Protein AF-A0A7Z9XZJ4-F1 (afdb_monomer)

Mean predicted aligned error: 18.7 Å

Secondary structure (DSSP, 8-state):
---HHHHHHHHHHHHHHHHHHHHHHHHHHHHHHHHHHHHHHHHHHHHHHHHHHHS-----PPP--TT---PPPPP-SPTTPPP--PPPPS--S--------SB-TTT-PBPPS---------------PPP--PPP------

Foldseek 3Di:
DDDPVRVVVVVVVVVVVVVVVVVVVVVVVVVVVVVVVVVVVVVVVVVVVVVVVPPPPPPPPPPCPDCPPPPPDPDDDDPPDDDDDDDDDPDDPDDDDDDCPQAHPPPRHGDDPPPDDDDDDDDDDDDDDDDDDDDDDDDDDD

Solvent-accessible surface area (backbone atoms only — not comparable to full-atom values): 9890 Å² total; per-residue (Å²): 130,81,51,73,66,58,52,55,50,52,51,50,52,53,50,52,52,51,52,50,51,56,50,50,52,52,51,50,53,54,49,51,53,52,48,54,52,51,51,54,50,48,53,52,50,52,50,52,52,50,53,59,68,67,46,70,84,71,68,81,72,76,75,88,60,79,83,61,76,82,72,73,74,80,78,66,84,59,93,88,63,80,86,87,71,87,76,78,77,96,70,80,95,79,86,84,90,81,80,80,72,67,40,42,93,87,80,61,51,68,65,72,92,72,89,75,89,78,90,81,93,83,85,86,78,82,79,88,74,81,91,80,87,83,84,86,86,80,87,78,85,132

Radius of gyration: 37.84 Å; Cα contacts (8 Å, |Δi|>4): 13; chains: 1; bounding box: 66×85×103 Å

Sequence (142 aa):
MLSRKEYESLLKELETLKQELALLQKQLLTKEEEQAHLEAANARLQYQLNELKQKPFKPSKPKDKGSKPHKPKPKGRRKGHKGSGRKKPTRIDKTVRIEAGSHCPECGETFSSTEVERTRDVVDIEPIRPTVNTRYIIERGI

pLDDT: mean 86.83, std 12.31, range [52.69, 98.25]

Structure (mmCIF, N/CA/C/O backbone):
data_AF-A0A7Z9XZJ4-F1
#
_entry.id   AF-A0A7Z9XZJ4-F1
#
loop_
_atom_site.group_PDB
_atom_site.id
_atom_site.type_symbol
_atom_site.label_atom_id
_atom_site.label_alt_id
_atom_site.label_comp_id
_atom_site.label_asym_id
_atom_site.label_entity_id
_atom_site.label_seq_id
_atom_site.pdbx_PDB_ins_code
_atom_site.Cartn_x
_atom_site.Cartn_y
_atom_site.Cartn_z
_atom_site.occupancy
_atom_site.B_iso_or_equiv
_atom_site.auth_seq_id
_atom_site.auth_comp_id
_atom_site.auth_asym_id
_atom_site.auth_atom_id
_atom_site.pdbx_PDB_model_num
ATOM 1 N N . MET A 1 1 ? -17.021 21.609 61.482 1.00 69.56 1 MET A N 1
ATOM 2 C CA . MET A 1 1 ? -17.977 20.542 61.119 1.00 69.56 1 MET A CA 1
ATOM 3 C C . MET A 1 1 ? -18.526 20.894 59.753 1.00 69.56 1 MET A C 1
ATOM 5 O O . MET A 1 1 ? -18.946 22.032 59.596 1.00 69.56 1 MET A O 1
ATOM 9 N N . LEU A 1 2 ? -18.448 19.983 58.781 1.00 72.44 2 LEU A N 1
ATOM 10 C CA . LEU A 1 2 ? -19.079 20.182 57.471 1.00 72.44 2 LEU A CA 1
ATOM 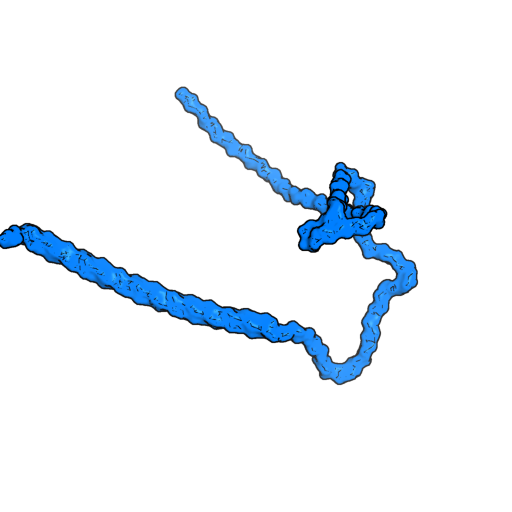11 C C . LEU A 1 2 ? -20.573 20.445 57.674 1.00 72.44 2 LEU A C 1
ATOM 13 O O . LEU A 1 2 ? -21.206 19.793 58.511 1.00 72.44 2 LEU A O 1
ATOM 17 N N . SER A 1 3 ? -21.133 21.405 56.944 1.00 90.19 3 SER A N 1
ATOM 18 C CA . SER A 1 3 ? -22.574 21.616 56.963 1.00 90.19 3 SER A CA 1
ATOM 19 C C . SER A 1 3 ? -23.270 20.385 56.378 1.00 90.19 3 SER A C 1
ATOM 21 O O . SER A 1 3 ? -22.745 19.701 55.498 1.00 90.19 3 SER A O 1
ATOM 23 N N . ARG A 1 4 ? -24.485 20.091 56.847 1.00 92.12 4 ARG A N 1
ATOM 24 C CA . ARG A 1 4 ? -25.263 18.941 56.360 1.00 92.12 4 ARG A CA 1
ATOM 25 C C . ARG A 1 4 ? -25.408 18.934 54.830 1.00 92.12 4 ARG A C 1
ATOM 27 O O . ARG A 1 4 ? -25.334 17.875 54.220 1.00 92.12 4 ARG A O 1
ATOM 34 N N . LYS A 1 5 ? -25.547 20.115 54.218 1.00 91.50 5 LYS A N 1
ATOM 35 C CA . LYS A 1 5 ? -25.642 20.278 52.759 1.00 91.50 5 LYS A CA 1
ATOM 36 C C . LYS A 1 5 ? -24.334 19.939 52.040 1.00 91.50 5 LYS A C 1
ATOM 38 O O . LYS A 1 5 ? -24.374 19.311 50.990 1.00 91.50 5 LYS A O 1
ATOM 43 N N . GLU A 1 6 ? -23.190 20.324 52.604 1.00 93.19 6 GLU A N 1
ATOM 44 C CA . GLU A 1 6 ? -21.869 19.990 52.049 1.00 93.19 6 GLU A CA 1
ATOM 45 C C . GLU A 1 6 ? -21.609 18.483 52.117 1.00 93.19 6 GLU A C 1
ATOM 47 O O . GLU A 1 6 ? -21.128 17.900 51.152 1.00 93.19 6 GLU A O 1
ATOM 52 N N . TYR A 1 7 ? -21.996 17.832 53.219 1.00 94.25 7 TYR A N 1
ATOM 53 C CA . TYR A 1 7 ? -21.883 16.379 53.355 1.00 94.25 7 TYR A CA 1
ATOM 54 C C . TYR A 1 7 ? -22.776 15.628 52.353 1.00 94.25 7 TYR A C 1
ATOM 56 O O . TYR A 1 7 ? -22.326 14.682 51.711 1.00 94.25 7 TYR A O 1
ATOM 64 N N . GLU A 1 8 ? -24.021 16.077 52.162 1.00 95.00 8 GLU A N 1
ATOM 65 C CA . GLU A 1 8 ? -24.939 15.514 51.161 1.00 95.00 8 GLU A CA 1
ATOM 66 C C . GLU A 1 8 ? -24.442 15.732 49.717 1.00 95.00 8 GLU A C 1
ATOM 68 O O . GLU A 1 8 ? -24.608 14.846 48.879 1.00 95.00 8 GLU A O 1
ATOM 73 N N . SER A 1 9 ? -23.804 16.873 49.421 1.00 95.56 9 SER A N 1
ATOM 74 C CA . SER A 1 9 ? -23.163 17.125 48.118 1.00 95.56 9 SER A CA 1
ATOM 75 C C . SER A 1 9 ? -21.998 16.170 47.875 1.00 95.56 9 SER A C 1
ATOM 77 O O . SER A 1 9 ? -21.939 15.514 46.838 1.00 95.56 9 SER A O 1
ATOM 79 N N . LEU A 1 10 ? -21.118 16.025 48.869 1.00 95.06 10 LEU A N 1
ATOM 80 C CA . LEU A 1 10 ? -19.942 15.163 48.780 1.00 95.06 10 LEU A CA 1
ATOM 81 C C . LEU A 1 10 ? -20.328 13.686 48.599 1.00 95.06 10 LEU A C 1
ATOM 83 O O . LEU A 1 10 ? -19.681 12.958 47.852 1.00 95.06 10 LEU A O 1
ATOM 87 N N . LEU A 1 11 ? -21.409 13.236 49.247 1.00 96.12 11 LEU A N 1
ATOM 88 C CA . LEU A 1 11 ? -21.939 11.884 49.052 1.00 96.12 11 LEU A CA 1
ATOM 89 C C . LEU A 1 11 ? -22.414 11.648 47.614 1.00 96.12 11 LEU A C 1
ATOM 91 O O . LEU A 1 11 ? -22.130 10.589 47.057 1.00 96.12 11 LEU A O 1
ATOM 95 N N . LYS A 1 12 ? -23.085 12.631 46.997 1.00 96.19 12 LYS A N 1
ATOM 96 C CA . LYS A 1 12 ? -23.501 12.538 45.590 1.00 96.19 12 LYS A CA 1
ATOM 97 C C . LYS A 1 12 ? -22.301 12.472 44.653 1.00 96.19 12 LYS A C 1
ATOM 99 O O . LYS A 1 12 ? -22.290 11.630 43.765 1.00 96.19 12 LYS A O 1
ATOM 104 N N . GLU A 1 13 ? -21.289 13.305 44.880 1.00 96.50 13 GLU A N 1
ATOM 105 C CA . GLU A 1 13 ? -20.049 13.295 44.092 1.00 96.50 13 GLU A CA 1
ATOM 106 C C . GLU A 1 13 ? -19.292 11.965 44.220 1.00 96.50 13 GLU A C 1
ATOM 108 O O . GLU A 1 13 ? -18.796 11.420 43.234 1.00 96.50 13 GLU A O 1
ATOM 113 N N . LEU A 1 14 ? -19.239 11.384 45.421 1.00 97.38 14 LEU A N 1
ATOM 114 C CA . LEU A 1 14 ? -18.657 10.054 45.615 1.00 97.38 14 LEU A CA 1
ATOM 115 C C . LEU A 1 14 ? -19.432 8.970 44.866 1.00 97.38 14 LEU A C 1
ATOM 117 O O . LEU A 1 14 ? -18.835 8.009 44.379 1.00 97.38 14 LEU A O 1
ATOM 121 N N . GLU A 1 15 ? -20.752 9.094 44.788 1.00 97.50 15 GLU A N 1
ATOM 122 C CA . GLU A 1 15 ? -21.591 8.142 44.074 1.00 97.50 15 GLU A CA 1
ATOM 123 C C . GLU A 1 15 ? -21.432 8.268 42.555 1.00 97.50 15 GLU A C 1
ATOM 125 O O . GLU A 1 15 ? -21.254 7.249 41.885 1.00 97.50 15 GLU A O 1
ATOM 130 N N . THR A 1 16 ? -21.374 9.489 42.016 1.00 97.50 16 THR A N 1
ATOM 131 C CA . THR A 1 16 ? -21.097 9.713 40.588 1.00 97.50 16 THR A CA 1
ATOM 132 C C . THR A 1 16 ? -19.714 9.199 40.203 1.00 97.50 16 THR A C 1
ATOM 134 O O . THR A 1 16 ? -19.593 8.443 39.243 1.00 97.50 16 THR A O 1
ATOM 137 N N . LEU A 1 17 ? -18.681 9.494 41.001 1.00 97.12 17 LEU A N 1
ATOM 138 C CA . LEU A 1 17 ? -17.321 9.006 40.748 1.00 97.12 17 LEU A CA 1
ATOM 139 C C . LEU A 1 17 ? -17.241 7.473 40.783 1.00 97.12 17 LEU A C 1
ATOM 141 O O . LEU A 1 17 ? -16.555 6.865 39.963 1.00 97.12 17 LEU A O 1
ATOM 145 N N . LYS A 1 18 ? -17.966 6.816 41.696 1.00 97.62 18 LYS A N 1
ATOM 146 C CA . LYS A 1 18 ? -18.047 5.346 41.735 1.00 97.62 18 LYS A CA 1
ATOM 147 C C . LYS A 1 18 ? -18.717 4.770 40.488 1.00 97.62 18 LYS A C 1
ATOM 149 O O . LYS A 1 18 ? -18.263 3.745 39.980 1.00 97.62 18 LYS A O 1
ATOM 154 N N . GLN A 1 19 ? -19.778 5.409 39.998 1.00 97.62 19 GLN A N 1
ATOM 155 C CA . GLN A 1 19 ? -20.462 4.991 38.773 1.00 97.62 19 GLN A CA 1
ATOM 156 C C . GLN A 1 19 ? -19.563 5.158 37.543 1.00 97.62 19 GLN A C 1
ATOM 158 O O . GLN A 1 19 ? -19.478 4.245 36.719 1.00 97.62 19 GLN A O 1
ATOM 163 N N . GLU A 1 20 ? -18.845 6.277 37.448 1.00 97.44 20 GLU A N 1
ATOM 164 C CA . GLU A 1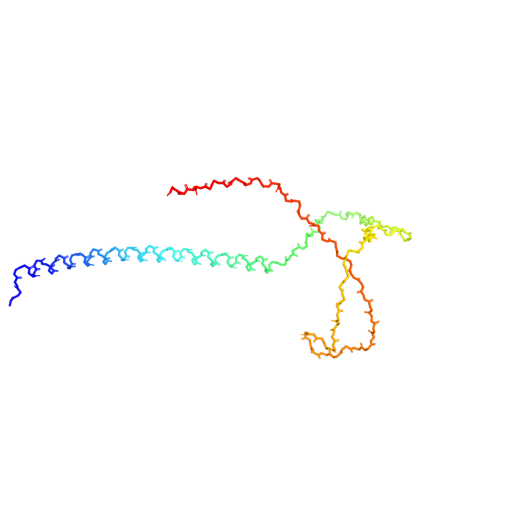 20 ? -17.881 6.537 36.376 1.00 97.44 20 GLU A CA 1
ATOM 165 C C . GLU A 1 20 ? -16.729 5.531 36.389 1.00 97.44 20 GLU A C 1
ATOM 167 O O . GLU A 1 20 ? -16.408 4.959 35.348 1.00 97.44 20 GLU A O 1
ATOM 172 N N . LEU A 1 21 ? -16.159 5.235 37.563 1.00 98.06 21 LEU A N 1
ATOM 173 C CA . LEU A 1 21 ? -15.121 4.211 37.705 1.00 98.06 21 LEU A CA 1
ATOM 174 C C . LEU A 1 21 ? -15.614 2.832 37.261 1.00 98.06 21 LEU A C 1
ATOM 176 O O . LEU A 1 21 ? -14.904 2.135 36.538 1.00 98.06 21 LEU A O 1
ATOM 180 N N . ALA A 1 22 ? -16.835 2.445 37.639 1.00 97.81 22 ALA A N 1
ATOM 181 C CA . ALA A 1 22 ? -17.413 1.170 37.224 1.00 97.81 22 ALA A CA 1
ATOM 182 C C . ALA A 1 22 ? -17.643 1.101 35.703 1.00 97.81 22 ALA A C 1
ATOM 184 O O . ALA A 1 22 ? -17.449 0.047 35.091 1.00 97.81 22 ALA A O 1
ATOM 185 N N . LEU A 1 23 ? -18.046 2.210 35.076 1.00 98.00 23 LEU A N 1
ATOM 186 C CA . LEU A 1 23 ? -18.205 2.294 33.625 1.00 98.00 23 LEU A CA 1
ATOM 187 C C . LEU A 1 23 ? -16.853 2.209 32.907 1.00 98.00 23 LEU A C 1
ATOM 189 O O . LEU A 1 23 ? -16.709 1.418 31.974 1.00 98.00 23 LEU A O 1
ATOM 193 N N . LEU A 1 24 ? -15.863 2.978 33.363 1.00 97.50 24 LEU A N 1
ATOM 194 C CA . LEU A 1 24 ? -14.505 2.979 32.818 1.00 97.50 24 LEU A CA 1
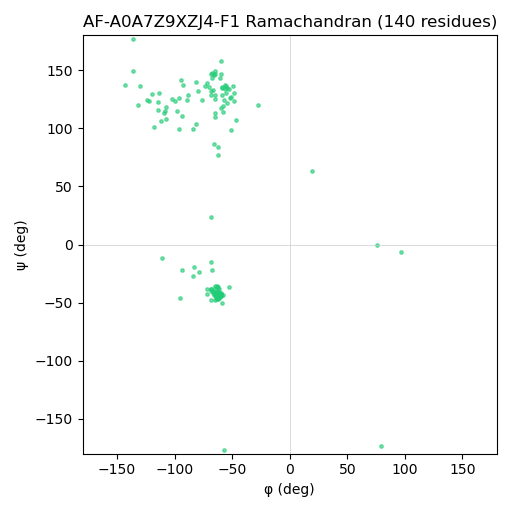ATOM 195 C C . LEU A 1 24 ? -13.860 1.598 32.921 1.00 97.50 24 LEU A C 1
ATOM 197 O O . LEU A 1 24 ? -13.286 1.125 31.946 1.00 97.50 24 LEU A O 1
ATOM 201 N N . GLN A 1 25 ? -14.015 0.909 34.054 1.00 97.88 25 GLN A N 1
ATOM 202 C CA . GLN A 1 25 ? -13.514 -0.457 34.229 1.00 97.88 25 GLN A CA 1
ATOM 203 C C . GLN A 1 25 ? -14.142 -1.437 33.233 1.00 97.88 25 GLN A C 1
ATOM 205 O O . GLN A 1 25 ? -13.432 -2.254 32.652 1.00 97.88 25 GLN A O 1
ATOM 210 N N . LYS A 1 26 ? -15.454 -1.336 32.982 1.00 97.88 26 LYS A N 1
ATOM 211 C CA . LYS A 1 26 ? -16.123 -2.163 31.964 1.00 97.88 26 LYS A CA 1
ATOM 212 C C . LYS A 1 26 ? -15.596 -1.875 30.563 1.00 97.88 26 LYS A C 1
ATOM 214 O O . LYS A 1 26 ? -15.319 -2.807 29.817 1.00 97.88 26 LYS A O 1
ATOM 219 N N . GLN A 1 27 ? -15.447 -0.599 30.209 1.00 97.81 27 GLN A N 1
ATOM 220 C CA . GLN A 1 27 ? -14.914 -0.204 28.905 1.00 97.81 27 GLN A CA 1
ATOM 221 C C . GLN A 1 27 ? -13.479 -0.699 28.714 1.00 97.81 27 GLN A C 1
ATOM 223 O O . GLN A 1 27 ? -13.152 -1.231 27.656 1.00 97.81 27 GLN A O 1
ATOM 228 N N . LEU A 1 28 ? -12.645 -0.574 29.743 1.00 98.25 28 LEU A N 1
ATOM 229 C CA . LEU A 1 28 ? -11.257 -1.016 29.715 1.00 98.25 28 LEU A CA 1
ATOM 230 C C . LEU A 1 28 ? -11.174 -2.527 29.472 1.00 98.25 28 LEU A C 1
ATOM 232 O O . LEU A 1 28 ? -10.491 -2.946 28.545 1.00 98.25 28 LEU A O 1
ATOM 236 N N . LEU A 1 29 ? -11.983 -3.315 30.183 1.00 98.19 29 LEU A N 1
ATOM 237 C CA . LEU A 1 29 ? -12.045 -4.766 30.001 1.00 98.19 29 LEU A CA 1
ATOM 238 C C . LEU A 1 29 ? -12.477 -5.147 28.573 1.00 98.19 29 LEU A C 1
ATOM 240 O O . LEU A 1 29 ? -11.822 -5.958 27.926 1.00 98.19 29 LEU A O 1
ATOM 244 N N . THR A 1 30 ? -13.510 -4.495 28.022 1.00 98.06 30 THR A N 1
ATOM 245 C CA . THR A 1 30 ? -13.923 -4.748 26.625 1.00 98.06 30 THR A CA 1
ATOM 246 C C . THR A 1 30 ? -12.836 -4.389 25.612 1.00 98.06 30 THR A C 1
ATOM 248 O O . THR A 1 30 ? -12.661 -5.083 24.613 1.00 98.06 30 THR A O 1
ATOM 251 N N . LYS A 1 31 ? -12.079 -3.314 25.862 1.00 97.38 31 LYS A N 1
ATOM 252 C CA . LYS A 1 31 ? -10.997 -2.876 24.975 1.00 97.38 31 LYS A CA 1
ATOM 253 C C . LYS A 1 31 ? -9.801 -3.817 25.038 1.00 97.38 31 LYS A C 1
ATOM 255 O O . LYS A 1 31 ? -9.213 -4.096 23.998 1.00 97.38 31 LYS A O 1
ATOM 260 N N . GLU A 1 32 ? -9.479 -4.334 26.218 1.00 98.06 32 GLU A N 1
ATOM 261 C CA . GLU A 1 32 ? -8.438 -5.347 26.402 1.00 98.06 32 GLU A CA 1
ATOM 262 C C . GLU A 1 32 ? -8.794 -6.661 25.692 1.00 98.06 32 GLU A C 1
ATOM 264 O O . GLU A 1 32 ? -7.946 -7.236 25.010 1.00 98.06 32 GLU A O 1
ATOM 269 N N . GLU A 1 33 ? -10.054 -7.103 25.765 1.00 98.00 33 GLU A N 1
ATOM 270 C CA . GLU A 1 33 ? -10.536 -8.281 25.030 1.00 98.00 33 GLU A CA 1
ATOM 271 C C . GLU A 1 33 ? -10.458 -8.086 23.506 1.00 98.00 33 GLU A C 1
ATOM 273 O O . GLU A 1 33 ? -9.957 -8.958 22.786 1.00 98.00 33 GLU A O 1
ATOM 278 N N . GLU A 1 34 ? -10.904 -6.930 23.000 1.00 98.00 34 GLU A N 1
ATOM 279 C CA . GLU A 1 34 ? -10.786 -6.572 21.581 1.00 98.00 34 GLU A CA 1
ATOM 280 C C . GLU A 1 34 ? -9.321 -6.542 21.128 1.00 98.00 34 GLU A C 1
ATOM 282 O O . GLU A 1 34 ? -8.985 -7.079 20.067 1.00 98.00 34 GLU A O 1
ATOM 287 N N . GLN A 1 35 ? -8.441 -5.941 21.931 1.00 97.88 35 GLN A N 1
ATOM 288 C CA . GLN A 1 35 ? -7.017 -5.853 21.633 1.00 97.88 35 GLN A CA 1
ATOM 289 C C . GLN A 1 35 ? -6.376 -7.243 21.580 1.00 97.88 35 GLN A C 1
ATOM 291 O O . GLN A 1 35 ? -5.710 -7.562 20.594 1.00 97.88 35 GLN A O 1
ATOM 296 N N . ALA A 1 36 ? -6.644 -8.103 22.565 1.00 98.12 36 ALA A N 1
ATOM 297 C CA . ALA A 1 36 ? -6.140 -9.474 22.585 1.00 98.12 36 ALA A CA 1
ATOM 298 C C . ALA A 1 36 ? -6.611 -10.277 21.358 1.00 98.12 36 ALA A C 1
ATOM 300 O O . ALA A 1 36 ? -5.827 -10.999 20.733 1.00 98.12 36 ALA A O 1
ATOM 301 N N . HIS A 1 37 ? -7.877 -10.119 20.957 1.00 97.75 37 HIS A N 1
ATOM 302 C CA . HIS A 1 37 ? -8.415 -10.766 19.760 1.00 97.75 37 HIS A CA 1
ATOM 303 C C . HIS A 1 37 ? -7.723 -10.279 18.473 1.00 97.75 37 HIS A C 1
ATOM 305 O O . HIS A 1 37 ? -7.341 -11.089 17.620 1.00 97.75 37 HIS A O 1
ATOM 311 N N . LEU A 1 38 ? -7.536 -8.964 18.322 1.00 98.12 38 LEU A N 1
ATOM 312 C CA . LEU A 1 38 ? -6.875 -8.375 17.153 1.00 98.12 38 LEU A CA 1
ATOM 313 C C . LEU A 1 38 ? -5.393 -8.754 17.068 1.00 98.12 38 LEU A C 1
ATOM 315 O O . LEU A 1 38 ? -4.899 -9.048 15.978 1.00 98.12 38 LEU A O 1
ATOM 319 N N . GLU A 1 39 ? -4.688 -8.791 18.197 1.00 98.25 39 GLU A N 1
ATOM 320 C CA . GLU A 1 39 ? -3.292 -9.227 18.266 1.00 98.25 39 GLU A CA 1
ATOM 321 C C . GLU A 1 39 ? -3.146 -10.702 17.870 1.00 98.25 39 GLU A C 1
ATOM 323 O O . GLU A 1 39 ? -2.294 -11.034 17.039 1.00 98.25 39 GLU A O 1
ATOM 328 N N . ALA A 1 40 ? -4.032 -11.580 18.354 1.00 97.88 40 ALA A N 1
ATOM 329 C CA . ALA A 1 40 ? -4.057 -12.988 17.960 1.00 97.88 40 ALA A CA 1
ATOM 330 C C . ALA A 1 40 ? -4.335 -13.170 16.455 1.00 97.88 40 ALA A C 1
ATOM 332 O O . ALA A 1 40 ? -3.677 -13.973 15.780 1.00 97.88 40 ALA A O 1
ATOM 333 N N . ALA A 1 41 ? -5.278 -12.402 15.898 1.00 97.75 41 ALA A N 1
ATOM 334 C CA . ALA A 1 41 ? -5.576 -12.419 14.468 1.00 97.75 4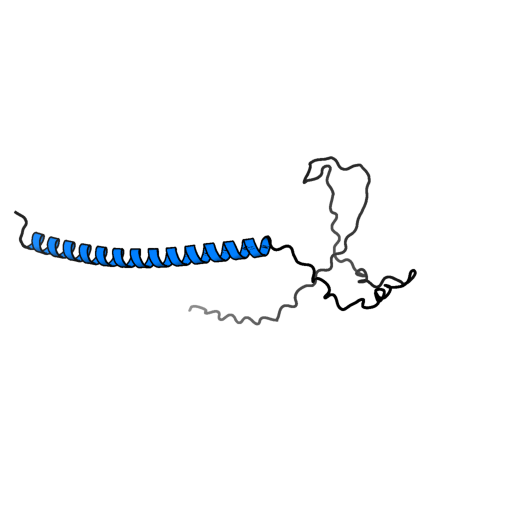1 ALA A CA 1
ATOM 335 C C . ALA A 1 41 ? -4.384 -11.928 13.628 1.00 97.75 41 ALA A C 1
ATOM 337 O O . ALA A 1 41 ? -4.027 -12.567 12.633 1.00 97.75 41 ALA A O 1
ATOM 338 N N . ASN A 1 42 ? -3.726 -10.844 14.048 1.00 98.06 42 ASN A N 1
ATOM 339 C CA . ASN A 1 42 ? -2.531 -10.322 13.389 1.00 98.06 42 ASN A CA 1
ATOM 340 C C . ASN A 1 42 ? -1.378 -11.326 13.418 1.00 98.06 42 ASN A C 1
ATOM 342 O O . ASN A 1 42 ? -0.780 -11.583 12.373 1.00 98.06 42 ASN A O 1
ATOM 346 N N . ALA A 1 43 ? -1.103 -11.948 14.567 1.00 98.00 43 ALA A N 1
ATOM 347 C CA . ALA A 1 43 ? -0.070 -12.974 14.686 1.00 98.00 43 ALA A CA 1
ATOM 348 C C . ALA A 1 43 ? -0.333 -14.154 13.733 1.00 98.00 43 ALA A C 1
ATOM 350 O O . ALA A 1 43 ? 0.565 -14.597 13.010 1.00 98.00 43 ALA A O 1
ATOM 351 N N . ARG A 1 44 ? -1.590 -14.616 13.651 1.00 97.50 44 ARG A N 1
ATOM 352 C CA . ARG A 1 44 ? -2.000 -15.678 12.721 1.00 97.50 44 ARG A CA 1
ATOM 353 C C . ARG A 1 44 ? -1.798 -15.277 11.258 1.00 97.50 44 ARG A C 1
ATOM 355 O O . ARG A 1 44 ? -1.268 -16.070 10.480 1.00 97.50 44 ARG A O 1
ATOM 362 N N . LEU A 1 45 ? -2.216 -14.073 10.871 1.00 97.38 45 LEU A N 1
ATOM 363 C CA . LEU A 1 45 ? -2.082 -13.583 9.495 1.00 97.38 45 LEU A CA 1
ATOM 364 C C . LEU A 1 45 ? -0.616 -13.385 9.101 1.00 97.38 45 LEU A C 1
ATOM 366 O O . LEU A 1 45 ? -0.218 -13.768 8.002 1.00 97.38 45 LEU A O 1
ATOM 370 N N . GLN A 1 46 ? 0.204 -12.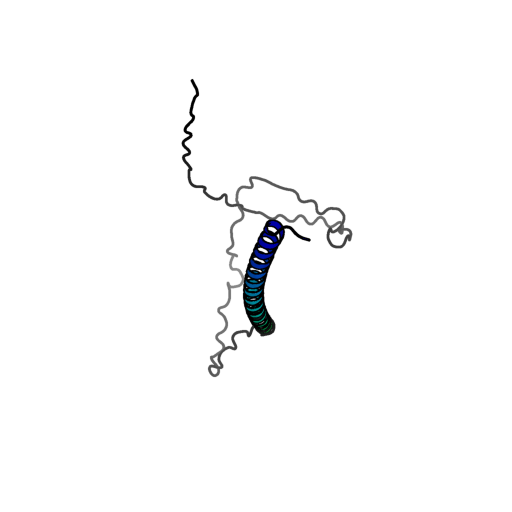840 10.000 1.00 97.12 46 GLN A N 1
ATOM 371 C CA . GLN A 1 46 ? 1.642 -12.694 9.780 1.00 97.12 46 GLN A CA 1
ATOM 372 C C . GLN A 1 46 ? 2.322 -14.053 9.600 1.00 97.12 46 GLN A C 1
ATOM 374 O O . GLN A 1 46 ? 3.124 -14.214 8.679 1.00 97.12 46 GLN A O 1
ATOM 379 N N . TYR A 1 47 ? 1.957 -15.048 10.415 1.00 96.12 47 TYR A N 1
ATOM 380 C CA . TYR A 1 47 ? 2.437 -16.418 10.245 1.00 96.12 47 TYR A CA 1
ATOM 381 C C . TYR A 1 47 ? 2.065 -16.977 8.865 1.00 96.12 47 TYR A C 1
ATOM 383 O O . TYR A 1 47 ? 2.943 -17.432 8.135 1.00 96.12 47 TYR A O 1
ATOM 391 N N . GLN A 1 48 ? 0.794 -16.871 8.462 1.00 95.38 48 GLN A N 1
ATOM 392 C CA . GLN A 1 48 ? 0.329 -17.337 7.150 1.00 95.38 48 GLN A CA 1
ATOM 393 C C . GLN A 1 48 ? 1.043 -16.633 5.991 1.00 95.38 48 GLN A C 1
ATOM 395 O O . GLN A 1 48 ? 1.434 -17.281 5.020 1.00 95.38 48 GLN A O 1
ATOM 400 N N . LEU A 1 49 ? 1.243 -15.316 6.079 1.00 94.75 49 LEU A N 1
ATOM 401 C CA . LEU A 1 49 ? 1.975 -14.557 5.066 1.00 94.75 49 LEU A CA 1
ATOM 402 C C . LEU A 1 49 ? 3.429 -15.013 4.960 1.00 94.75 49 LEU A C 1
ATOM 404 O O . LEU A 1 49 ? 3.928 -15.184 3.849 1.00 94.75 49 LEU A O 1
ATOM 408 N N . ASN A 1 50 ? 4.103 -15.229 6.088 1.00 93.00 50 ASN A N 1
ATOM 409 C CA . ASN A 1 50 ? 5.474 -15.729 6.094 1.00 93.00 50 ASN A CA 1
ATOM 410 C C . ASN A 1 50 ? 5.548 -17.150 5.532 1.00 93.00 50 ASN A C 1
ATOM 412 O O . ASN A 1 50 ? 6.412 -17.424 4.704 1.00 93.00 50 ASN A O 1
ATOM 416 N N . GLU A 1 51 ? 4.607 -18.022 5.890 1.00 90.81 51 GLU A N 1
ATOM 417 C CA . GLU A 1 51 ? 4.504 -19.372 5.336 1.00 90.81 51 GLU A CA 1
ATOM 418 C C . GLU A 1 51 ? 4.302 -19.339 3.810 1.00 90.81 51 GLU A C 1
ATOM 420 O O . GLU A 1 51 ? 4.947 -20.083 3.074 1.00 90.81 51 GLU A O 1
ATOM 425 N N . LEU A 1 52 ? 3.443 -18.448 3.303 1.00 87.81 52 LEU A N 1
ATOM 426 C CA . LEU A 1 52 ? 3.210 -18.268 1.867 1.00 87.81 52 LEU A CA 1
ATOM 427 C C . LEU A 1 52 ? 4.419 -17.674 1.137 1.00 87.81 52 LEU A C 1
ATOM 429 O O . LEU A 1 52 ? 4.707 -18.100 0.023 1.00 87.81 52 LEU A O 1
ATOM 433 N N . LYS A 1 53 ? 5.133 -16.726 1.753 1.00 85.12 53 LYS A N 1
ATOM 434 C CA . LYS A 1 53 ? 6.365 -16.143 1.197 1.00 85.12 53 LYS A CA 1
ATOM 435 C C . LYS A 1 53 ? 7.518 -17.147 1.167 1.00 85.12 53 LYS A C 1
ATOM 437 O O . LYS A 1 53 ? 8.303 -17.132 0.225 1.00 85.12 53 LYS A O 1
ATOM 442 N N . GLN A 1 54 ? 7.631 -17.993 2.193 1.00 81.00 54 GLN A N 1
ATOM 443 C CA . GLN A 1 54 ? 8.674 -19.018 2.289 1.00 81.00 54 GLN A CA 1
ATOM 444 C C . GLN A 1 54 ? 8.374 -20.253 1.448 1.00 81.00 54 GLN A C 1
ATOM 446 O O . GLN A 1 54 ? 9.303 -20.967 1.070 1.00 81.00 54 GLN A O 1
ATOM 451 N N . LYS A 1 55 ? 7.101 -20.524 1.132 1.00 77.31 55 LYS A N 1
ATOM 452 C CA . LYS A 1 55 ? 6.757 -21.551 0.151 1.00 77.31 55 LYS A CA 1
ATOM 453 C C . LYS A 1 55 ? 7.440 -21.168 -1.164 1.00 77.31 55 LYS A C 1
ATOM 455 O O . LYS A 1 55 ? 7.067 -20.155 -1.756 1.00 77.31 55 LYS A O 1
ATOM 460 N N . PRO A 1 56 ? 8.419 -21.956 -1.654 1.00 67.00 56 PRO A N 1
ATOM 461 C CA . PRO A 1 56 ? 8.958 -21.714 -2.979 1.00 67.00 56 PRO A CA 1
ATOM 462 C C . PRO A 1 56 ? 7.771 -21.738 -3.934 1.00 67.00 56 PRO A C 1
ATOM 464 O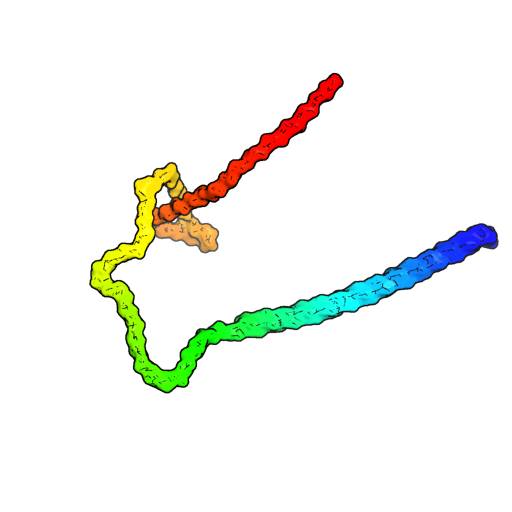 O . PRO A 1 56 ? 6.906 -22.612 -3.796 1.00 67.00 56 PRO A O 1
ATOM 467 N N . PHE A 1 57 ? 7.704 -20.790 -4.873 1.00 64.44 57 PHE A N 1
ATOM 468 C CA . PHE A 1 57 ? 6.789 -20.896 -6.003 1.00 64.44 57 PHE A CA 1
ATOM 469 C C . PHE A 1 57 ? 7.034 -22.271 -6.610 1.00 64.44 57 PHE A C 1
ATOM 471 O O . PHE A 1 57 ? 8.027 -22.466 -7.304 1.00 64.44 57 PHE A O 1
ATOM 478 N N . LYS A 1 58 ? 6.196 -23.261 -6.279 1.00 58.88 58 LYS A N 1
ATOM 479 C CA . LYS A 1 58 ? 6.302 -24.582 -6.877 1.00 58.88 58 LYS A CA 1
ATOM 480 C C . LYS A 1 58 ? 5.978 -24.324 -8.342 1.00 58.88 58 LYS A C 1
ATOM 482 O O . LYS A 1 58 ? 4.810 -24.035 -8.623 1.00 58.88 58 LYS A O 1
ATOM 487 N N . PRO A 1 59 ? 6.940 -24.410 -9.286 1.00 57.50 59 PRO A N 1
ATOM 488 C CA . PRO A 1 59 ? 6.526 -24.594 -10.661 1.00 57.50 59 PRO A CA 1
ATOM 489 C C . PRO A 1 59 ? 5.596 -25.803 -10.625 1.00 57.50 59 PRO A C 1
ATOM 491 O O . PRO A 1 59 ? 5.878 -26.772 -9.911 1.00 57.50 59 PRO A O 1
ATOM 494 N N . SER A 1 60 ? 4.446 -25.712 -11.291 1.00 58.00 60 SER A N 1
ATOM 495 C CA . SER A 1 60 ? 3.551 -26.855 -11.435 1.00 58.00 60 SER A CA 1
ATOM 496 C C . SER A 1 60 ? 4.417 -28.045 -11.838 1.00 58.00 60 SER A C 1
ATOM 498 O O . SER A 1 60 ? 4.968 -28.046 -12.940 1.00 58.00 60 SER A O 1
ATOM 500 N N . LYS A 1 61 ? 4.641 -29.001 -10.920 1.00 56.41 61 LYS A N 1
ATOM 501 C CA . LYS A 1 61 ? 5.355 -30.224 -11.275 1.00 56.41 61 LYS A CA 1
ATOM 502 C C . LYS A 1 61 ? 4.512 -30.817 -12.396 1.00 56.41 61 LYS A C 1
ATOM 504 O O . LYS A 1 61 ? 3.318 -31.048 -12.158 1.00 56.41 61 LYS A O 1
ATOM 509 N N . PRO A 1 62 ? 5.051 -30.995 -13.614 1.00 56.59 62 PRO A N 1
ATOM 510 C CA . PRO A 1 62 ? 4.298 -31.687 -14.636 1.00 56.59 62 PRO A CA 1
ATOM 511 C C . PRO A 1 62 ? 3.917 -33.028 -14.019 1.00 56.59 62 PRO A C 1
ATOM 513 O O . PRO A 1 62 ? 4.778 -33.743 -13.517 1.00 56.59 62 PRO A O 1
ATOM 516 N N . LYS A 1 63 ? 2.610 -33.312 -13.946 1.00 58.56 63 LYS A N 1
ATOM 517 C CA . LYS A 1 63 ? 2.128 -34.629 -13.527 1.00 58.56 63 LYS A CA 1
ATOM 518 C C . LYS A 1 63 ? 2.926 -35.644 -14.340 1.00 58.56 63 LYS A C 1
ATOM 520 O O . LYS A 1 63 ? 2.874 -35.544 -15.571 1.00 58.56 63 LYS A O 1
ATOM 525 N N . ASP A 1 64 ? 3.618 -36.569 -13.677 1.00 54.75 64 ASP A N 1
ATOM 526 C CA . ASP A 1 64 ? 4.228 -37.744 -14.301 1.00 54.75 64 ASP A CA 1
ATOM 527 C C . ASP A 1 64 ? 3.106 -38.590 -14.909 1.00 54.75 64 ASP A C 1
ATOM 529 O O . ASP A 1 64 ? 2.611 -39.568 -14.359 1.00 54.75 64 ASP A O 1
ATOM 533 N N . LYS A 1 65 ? 2.611 -38.133 -16.056 1.00 52.69 65 LYS A N 1
ATOM 534 C CA . LYS A 1 65 ? 1.860 -38.933 -17.000 1.00 52.69 65 LYS A CA 1
ATOM 535 C C . LYS A 1 65 ? 2.953 -39.657 -17.758 1.00 52.69 65 LYS A C 1
ATOM 537 O O . LYS A 1 65 ? 3.642 -38.992 -18.535 1.00 52.69 65 LYS A O 1
ATOM 542 N N . GLY A 1 66 ? 3.137 -40.942 -17.442 1.00 53.50 66 GLY A N 1
ATOM 543 C CA . GLY A 1 66 ? 4.155 -41.823 -18.015 1.00 53.50 66 GLY A CA 1
ATOM 544 C C . GLY A 1 66 ? 4.537 -41.399 -19.425 1.00 53.50 66 GLY A C 1
ATOM 545 O O . GLY A 1 66 ? 3.648 -41.232 -20.257 1.00 53.50 66 GLY A O 1
ATOM 546 N N . SER A 1 67 ? 5.827 -41.089 -19.600 1.00 54.09 67 SER A N 1
ATOM 547 C CA . SER A 1 67 ? 6.492 -40.745 -20.863 1.00 54.09 67 SER A CA 1
ATOM 548 C C . SER A 1 67 ? 5.543 -40.296 -21.979 1.00 54.09 67 SER A C 1
ATOM 550 O O . SER A 1 67 ? 5.447 -40.912 -23.040 1.00 54.09 67 SER A O 1
ATOM 552 N N . LYS A 1 68 ? 4.837 -39.174 -21.776 1.00 60.44 68 LYS A N 1
ATOM 553 C CA . LYS A 1 68 ? 4.231 -38.497 -22.923 1.00 60.44 68 LYS A CA 1
ATOM 554 C C . LYS A 1 68 ? 5.376 -38.194 -23.888 1.00 60.44 68 LYS A C 1
ATOM 556 O O . LYS A 1 68 ? 6.330 -37.549 -23.446 1.00 60.44 68 LYS A O 1
ATOM 561 N N . PRO A 1 69 ? 5.313 -38.627 -25.164 1.00 62.59 69 PRO A N 1
ATOM 562 C CA . PRO A 1 69 ? 6.356 -38.296 -26.119 1.00 62.59 69 PRO A CA 1
ATOM 563 C C . PRO A 1 69 ? 6.526 -36.786 -26.065 1.00 62.59 69 PRO A C 1
ATOM 565 O O . PRO A 1 69 ? 5.530 -36.055 -26.121 1.00 62.59 69 PRO A O 1
ATOM 568 N N . HIS A 1 70 ? 7.763 -36.345 -25.837 1.00 63.56 70 HIS A N 1
ATOM 569 C CA . HIS A 1 70 ? 8.118 -34.947 -25.663 1.00 63.56 70 HIS A CA 1
ATOM 570 C C . HIS A 1 70 ? 7.768 -34.227 -26.966 1.00 63.56 70 HIS A C 1
ATOM 572 O O . HIS A 1 70 ? 8.600 -34.108 -27.862 1.00 63.56 70 HIS A O 1
ATOM 578 N N . LYS A 1 71 ? 6.502 -33.812 -27.125 1.00 71.75 71 LYS A N 1
ATOM 579 C CA . LYS A 1 71 ? 6.055 -33.121 -28.329 1.00 71.75 71 LYS A CA 1
ATOM 580 C C . LYS A 1 71 ? 6.911 -31.863 -28.400 1.00 71.75 71 LYS A C 1
ATOM 582 O O . LYS A 1 71 ? 6.869 -31.069 -27.453 1.00 71.75 71 LYS A O 1
ATOM 587 N N . PRO A 1 72 ? 7.741 -31.700 -29.444 1.00 77.44 72 PRO A N 1
ATOM 588 C CA . PRO A 1 72 ? 8.551 -30.506 -29.560 1.00 77.44 72 PRO A CA 1
ATOM 589 C C . PRO A 1 72 ? 7.601 -29.315 -29.522 1.00 77.44 72 PRO A C 1
ATOM 591 O O . PRO A 1 72 ? 6.546 -29.340 -30.166 1.00 77.44 72 PRO A O 1
ATOM 594 N N . LYS A 1 73 ? 7.947 -28.294 -28.725 1.00 78.31 73 LYS A N 1
ATOM 595 C CA . LYS A 1 73 ? 7.194 -27.038 -28.730 1.00 78.31 73 LYS A CA 1
ATOM 596 C C . LYS A 1 73 ? 7.040 -26.610 -30.192 1.00 78.31 73 LYS A C 1
ATOM 598 O O . LYS A 1 73 ? 8.018 -26.727 -30.942 1.00 78.31 73 LYS A O 1
ATOM 603 N N . PRO A 1 74 ? 5.846 -26.161 -30.615 1.00 78.81 74 PRO A N 1
ATOM 604 C CA . PRO A 1 74 ? 5.675 -25.664 -31.967 1.00 78.81 74 PRO A CA 1
ATOM 605 C C . PRO A 1 74 ? 6.770 -24.632 -32.220 1.00 78.81 74 PRO A C 1
ATOM 607 O O . PRO A 1 74 ? 7.000 -23.741 -31.396 1.00 78.81 74 PRO A O 1
ATOM 610 N N . LYS A 1 75 ? 7.511 -24.825 -33.314 1.00 80.56 75 LYS A N 1
ATOM 611 C CA . LYS A 1 75 ? 8.575 -23.899 -33.689 1.00 80.56 75 LYS A CA 1
ATOM 612 C C . LYS A 1 75 ? 7.941 -22.512 -33.765 1.00 80.56 75 LYS A C 1
ATOM 614 O O . LYS A 1 75 ? 6.853 -22.363 -34.323 1.00 80.56 75 LYS A O 1
ATOM 619 N N . GLY A 1 76 ? 8.613 -21.516 -33.191 1.00 82.81 76 GLY A N 1
ATOM 620 C CA . GLY A 1 76 ? 8.239 -20.123 -33.405 1.00 82.81 76 GLY A CA 1
ATOM 621 C C . GLY A 1 76 ? 8.257 -19.783 -34.898 1.00 82.81 76 GLY A C 1
ATOM 622 O O . GLY A 1 76 ? 8.535 -20.631 -35.754 1.00 82.81 76 GLY A O 1
ATOM 623 N N . ARG A 1 77 ? 7.988 -18.518 -35.229 1.00 81.25 77 ARG A N 1
ATOM 624 C CA . ARG A 1 77 ? 8.121 -18.052 -36.616 1.00 81.25 77 ARG A CA 1
ATOM 625 C C . ARG A 1 77 ? 9.476 -18.494 -37.177 1.00 81.25 77 ARG A C 1
ATOM 627 O O . ARG A 1 77 ? 10.500 -18.335 -36.511 1.00 81.25 77 ARG A O 1
ATOM 634 N N . ARG A 1 78 ? 9.470 -19.102 -38.369 1.00 83.94 78 ARG A N 1
ATOM 635 C CA . ARG A 1 78 ? 10.704 -19.598 -38.991 1.00 83.94 78 ARG A CA 1
ATOM 636 C C . ARG A 1 78 ? 11.675 -18.426 -39.202 1.00 83.94 78 ARG A C 1
ATOM 638 O O . ARG A 1 78 ? 11.271 -17.261 -39.272 1.00 83.94 78 ARG A O 1
ATOM 645 N N . LYS A 1 79 ? 12.966 -18.727 -39.319 1.00 83.19 79 LYS A N 1
ATOM 646 C CA . LYS A 1 79 ? 13.982 -17.728 -39.676 1.00 83.19 79 LYS A CA 1
ATOM 647 C C . LYS A 1 79 ? 13.582 -17.056 -41.001 1.00 83.19 79 LYS A C 1
ATOM 649 O O . LYS A 1 79 ? 13.230 -17.753 -41.946 1.00 83.19 79 LYS A O 1
ATOM 654 N N . GLY A 1 80 ? 13.592 -15.723 -41.042 1.00 84.50 80 GLY A N 1
ATOM 655 C CA . GLY A 1 80 ? 13.209 -14.932 -42.223 1.00 84.50 80 GLY A CA 1
ATOM 656 C C . GLY A 1 80 ? 11.767 -14.406 -42.239 1.00 84.50 80 GLY A C 1
ATOM 657 O O . GLY A 1 80 ? 11.433 -13.591 -43.095 1.00 84.50 80 GLY A O 1
ATOM 658 N N . HIS A 1 81 ? 10.907 -14.790 -41.288 1.00 83.00 81 HIS A N 1
ATOM 659 C CA . HIS A 1 81 ? 9.604 -14.134 -41.153 1.00 83.00 81 HIS A CA 1
ATOM 660 C C . HIS A 1 81 ? 9.773 -12.690 -40.669 1.00 83.00 81 HIS A C 1
ATOM 662 O O . HIS A 1 81 ? 10.435 -12.442 -39.661 1.00 83.00 81 HIS A O 1
ATOM 668 N N . LYS A 1 82 ? 9.101 -11.745 -41.339 1.00 84.00 82 LYS A N 1
ATOM 669 C CA . LYS A 1 82 ? 9.031 -10.356 -40.871 1.00 84.00 82 LYS A CA 1
ATOM 670 C C . LYS A 1 82 ? 8.405 -10.309 -39.473 1.00 84.00 82 LYS A C 1
ATOM 672 O O . LYS A 1 82 ? 7.389 -10.965 -39.203 1.00 84.00 82 LYS A O 1
ATOM 677 N N . GLY A 1 83 ? 9.026 -9.534 -38.588 1.00 82.75 83 GLY A N 1
ATOM 678 C CA . GLY A 1 83 ? 8.470 -9.238 -37.274 1.00 82.75 83 GLY A CA 1
ATOM 679 C C . GLY A 1 83 ? 7.108 -8.560 -37.420 1.00 82.75 83 GLY A C 1
ATOM 680 O O . GLY A 1 83 ? 6.936 -7.675 -38.254 1.00 82.75 83 GLY A O 1
ATOM 681 N N . SER A 1 84 ? 6.131 -8.993 -36.627 1.00 84.31 84 SER A N 1
ATOM 682 C CA . SER A 1 84 ? 4.846 -8.309 -36.488 1.00 84.31 84 SER A CA 1
ATOM 683 C C . SER A 1 84 ? 4.822 -7.640 -35.122 1.00 84.31 84 SER A C 1
ATOM 685 O O . SER A 1 84 ? 4.740 -8.329 -34.108 1.00 84.31 84 SER A O 1
ATOM 687 N N . GLY A 1 85 ? 4.929 -6.318 -35.104 1.00 86.50 85 GLY A N 1
ATOM 688 C CA . GLY A 1 85 ? 4.856 -5.507 -33.895 1.00 86.50 85 GLY A CA 1
ATOM 689 C C . GLY A 1 85 ? 3.986 -4.279 -34.123 1.00 86.50 85 GLY A C 1
ATOM 690 O O . GLY A 1 85 ? 3.510 -4.036 -35.235 1.00 86.50 85 GLY A O 1
ATOM 691 N N . ARG A 1 86 ? 3.790 -3.494 -33.062 1.00 87.94 86 ARG A N 1
ATOM 692 C CA . ARG A 1 86 ? 3.156 -2.180 -33.168 1.00 87.94 86 ARG A CA 1
ATOM 693 C C . ARG A 1 86 ? 3.982 -1.317 -34.125 1.00 87.94 86 ARG A C 1
ATOM 695 O O . ARG A 1 86 ? 5.198 -1.216 -33.971 1.00 87.94 86 ARG A O 1
ATOM 702 N N . LYS A 1 87 ? 3.330 -0.715 -35.121 1.00 88.56 87 LYS A N 1
ATOM 703 C CA . LYS A 1 87 ? 3.986 0.266 -35.993 1.00 88.56 87 LYS A CA 1
ATOM 704 C C . LYS A 1 87 ? 4.353 1.498 -35.168 1.00 88.56 87 LYS A C 1
ATOM 706 O O . LYS A 1 87 ? 3.617 1.866 -34.252 1.00 88.56 87 LYS A O 1
ATOM 711 N N . LYS A 1 88 ? 5.470 2.134 -35.514 1.00 90.31 88 LYS A N 1
ATOM 712 C CA . LYS A 1 88 ? 5.788 3.462 -34.987 1.00 90.31 88 LYS A CA 1
ATOM 713 C C . LYS A 1 88 ? 4.680 4.454 -35.373 1.00 90.31 88 LYS A C 1
ATOM 715 O O . LYS A 1 88 ? 4.077 4.277 -36.439 1.00 90.31 88 LYS A O 1
ATOM 720 N N . PRO A 1 89 ? 4.387 5.455 -34.528 1.00 93.25 89 PRO A N 1
ATOM 721 C CA . PRO A 1 89 ? 3.468 6.524 -34.900 1.00 93.25 89 PRO A CA 1
ATOM 722 C C . PRO A 1 89 ? 4.004 7.271 -36.129 1.00 93.25 89 PRO A C 1
ATOM 724 O O . PRO A 1 89 ? 5.210 7.440 -36.288 1.00 93.25 89 PRO A O 1
ATOM 727 N N . THR A 1 90 ? 3.108 7.692 -37.021 1.00 93.75 90 THR A N 1
ATOM 728 C CA . THR A 1 90 ? 3.471 8.414 -38.255 1.00 93.75 90 THR A CA 1
ATOM 729 C C . THR A 1 90 ? 3.681 9.907 -38.030 1.00 93.75 90 THR A C 1
ATOM 731 O O . THR A 1 90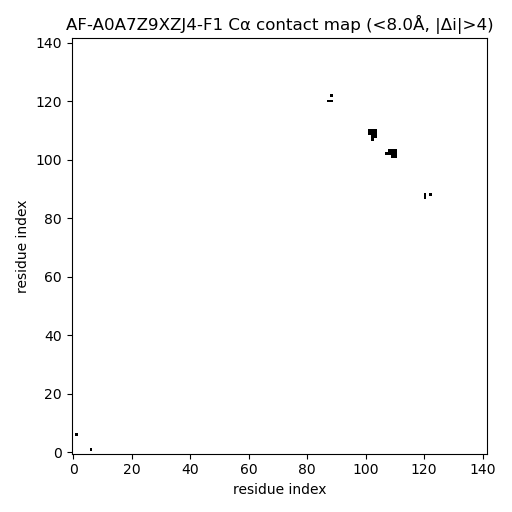 ? 4.298 10.566 -38.861 1.00 93.75 90 THR A O 1
ATOM 734 N N . ARG A 1 91 ? 3.157 10.444 -36.925 1.00 94.12 91 ARG A N 1
ATOM 735 C CA . ARG A 1 91 ? 3.239 11.851 -36.540 1.00 94.12 91 ARG A CA 1
ATOM 736 C C . ARG A 1 91 ? 3.729 11.944 -35.098 1.00 94.12 91 ARG A C 1
ATOM 738 O O . ARG A 1 91 ? 3.268 11.185 -34.249 1.00 94.12 91 ARG A O 1
ATOM 745 N N . ILE A 1 92 ? 4.652 12.869 -34.856 1.00 95.38 92 ILE A N 1
ATOM 746 C CA . ILE A 1 92 ? 5.172 13.216 -33.533 1.00 95.38 92 ILE A CA 1
ATOM 747 C C . ILE A 1 92 ? 4.744 14.652 -33.249 1.00 95.38 92 ILE A C 1
ATOM 749 O O . ILE A 1 92 ? 5.140 15.563 -33.969 1.00 95.38 92 ILE A O 1
ATOM 753 N N . ASP A 1 93 ? 3.909 14.847 -32.230 1.00 94.56 93 ASP A N 1
ATOM 754 C CA . ASP A 1 93 ? 3.403 16.176 -31.865 1.00 94.56 93 ASP A CA 1
ATOM 755 C C . ASP A 1 93 ? 4.365 16.955 -30.961 1.00 94.56 93 ASP A C 1
ATOM 757 O O . ASP A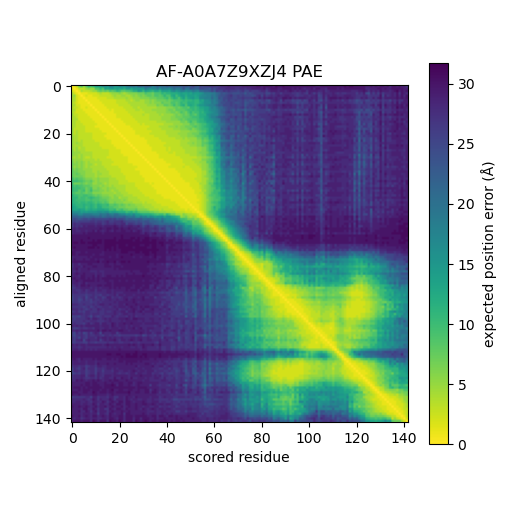 1 93 ? 4.346 18.184 -30.952 1.00 94.56 93 ASP A O 1
ATOM 761 N N . LYS A 1 94 ? 5.198 16.252 -30.183 1.00 94.38 94 LYS A N 1
ATOM 762 C CA . LYS A 1 94 ? 6.152 16.842 -29.236 1.00 94.38 94 LYS A CA 1
ATOM 763 C C . LYS A 1 94 ? 7.448 16.035 -29.205 1.00 94.38 94 LYS A C 1
ATOM 765 O O . LYS A 1 94 ? 7.404 14.809 -29.128 1.00 94.38 94 LYS A O 1
ATOM 770 N N . THR A 1 95 ? 8.581 16.733 -29.179 1.00 95.19 95 THR A N 1
ATOM 771 C CA . THR A 1 95 ? 9.918 16.148 -28.999 1.00 95.19 95 THR A CA 1
ATOM 772 C C . THR A 1 95 ? 10.547 16.737 -27.746 1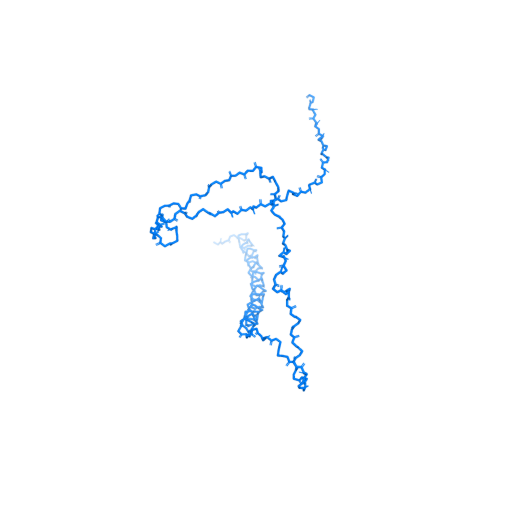.00 95.19 95 THR A C 1
ATOM 774 O O . THR A 1 95 ? 10.578 17.954 -27.585 1.00 95.19 95 THR A O 1
ATOM 777 N N . VAL A 1 96 ? 11.056 15.878 -26.864 1.00 95.12 96 VAL A N 1
ATOM 778 C CA . VAL A 1 96 ? 11.745 16.280 -25.631 1.00 95.12 96 VAL A CA 1
ATOM 779 C C . VAL A 1 96 ? 13.146 15.681 -25.655 1.00 95.12 96 VAL A C 1
ATOM 781 O O . VAL A 1 96 ? 13.289 14.466 -25.797 1.00 95.12 96 VAL A O 1
ATOM 784 N N . ARG A 1 97 ? 14.176 16.526 -25.528 1.00 92.50 97 ARG A N 1
ATOM 785 C CA . ARG A 1 97 ? 15.570 16.083 -25.414 1.00 92.50 97 ARG A CA 1
ATOM 786 C C . ARG A 1 97 ? 15.892 15.847 -23.942 1.00 92.50 97 ARG A C 1
ATOM 788 O O . ARG A 1 97 ? 15.627 16.709 -23.112 1.00 92.50 97 ARG A O 1
ATOM 795 N N . ILE A 1 98 ? 16.431 14.672 -23.634 1.00 89.81 98 ILE A N 1
ATOM 796 C CA . ILE A 1 98 ? 16.866 14.309 -22.285 1.00 89.81 98 ILE A CA 1
ATOM 797 C C . ILE A 1 98 ? 18.389 14.279 -22.311 1.00 89.81 98 ILE A C 1
ATOM 799 O O . ILE A 1 98 ? 18.979 13.453 -23.006 1.00 89.81 98 ILE A O 1
ATOM 803 N N . GLU A 1 99 ? 19.013 15.205 -21.594 1.00 86.81 99 GLU A N 1
ATOM 804 C CA . GLU A 1 99 ? 20.463 15.236 -21.435 1.00 86.81 99 GLU A CA 1
ATOM 805 C C . GLU A 1 99 ? 20.871 14.220 -20.370 1.00 86.81 99 GLU A C 1
ATOM 807 O O . GLU A 1 99 ? 20.276 14.166 -19.295 1.00 86.81 99 GLU A O 1
ATOM 812 N N . ALA A 1 100 ? 21.880 13.400 -20.668 1.00 82.69 100 ALA A N 1
ATOM 813 C CA . ALA A 1 100 ? 22.388 12.419 -19.713 1.00 82.69 100 ALA A CA 1
ATOM 814 C C . ALA A 1 100 ? 23.073 13.084 -18.502 1.00 82.69 100 ALA A C 1
ATOM 816 O O . ALA A 1 100 ? 23.151 12.475 -17.442 1.00 82.69 100 ALA A O 1
ATOM 817 N N . GLY A 1 101 ? 23.523 14.338 -18.639 1.00 85.94 101 GLY A N 1
ATOM 818 C CA . GLY A 1 101 ? 24.406 15.001 -17.679 1.00 85.94 101 GLY A CA 1
ATOM 819 C C . GLY A 1 101 ? 25.865 14.568 -17.855 1.00 85.94 101 GLY A C 1
ATOM 820 O O . GLY A 1 101 ? 26.204 13.868 -18.806 1.00 85.94 101 GLY A O 1
ATOM 821 N N . SER A 1 102 ? 26.743 15.002 -16.948 1.00 87.69 102 SER A N 1
ATOM 822 C CA . SER A 1 102 ? 28.166 14.617 -16.938 1.00 87.69 102 SER A CA 1
ATOM 823 C C . SER A 1 102 ? 28.467 13.408 -16.047 1.00 87.69 102 SER A C 1
ATOM 825 O O . SER A 1 102 ? 29.469 12.730 -16.267 1.00 87.69 102 SER A O 1
ATOM 827 N N . HIS A 1 103 ? 27.596 13.126 -15.074 1.00 91.50 103 HIS A N 1
ATOM 828 C CA . HIS A 1 103 ? 27.765 12.067 -14.082 1.00 91.50 103 HIS A CA 1
ATOM 829 C C . HIS A 1 103 ? 26.456 11.300 -13.879 1.00 91.50 103 HIS A C 1
ATOM 831 O O . HIS A 1 103 ? 25.369 11.874 -13.984 1.00 91.50 103 HIS A O 1
ATOM 837 N N . CYS A 1 104 ? 26.559 10.017 -13.547 1.00 88.56 104 CYS A N 1
ATOM 838 C CA . CYS A 1 104 ? 25.409 9.191 -13.209 1.00 88.56 104 CYS A CA 1
ATOM 839 C C . CYS A 1 104 ? 24.740 9.687 -11.911 1.00 88.56 104 CYS A C 1
ATOM 841 O O . CYS A 1 104 ? 25.425 9.802 -10.894 1.00 88.56 104 CYS A O 1
ATOM 843 N N . PRO A 1 105 ? 23.414 9.923 -11.888 1.00 89.94 105 PRO A N 1
ATOM 844 C CA . PRO A 1 105 ? 22.719 10.386 -10.685 1.00 89.94 105 PRO A CA 1
ATOM 845 C C . PRO A 1 105 ? 22.656 9.335 -9.564 1.00 89.94 105 PRO A C 1
ATOM 847 O O . PRO A 1 105 ? 22.344 9.688 -8.432 1.00 89.94 105 PRO A O 1
ATOM 850 N N . GLU A 1 106 ? 22.933 8.059 -9.859 1.00 92.94 106 GLU A N 1
ATOM 851 C CA . GLU A 1 106 ? 22.903 6.976 -8.867 1.00 92.94 106 GLU A CA 1
ATOM 852 C C . GLU A 1 106 ? 24.285 6.676 -8.266 1.00 92.94 106 GLU A C 1
ATOM 854 O O . GLU A 1 106 ? 24.400 6.550 -7.049 1.00 92.94 106 GLU A O 1
ATOM 859 N N . CYS A 1 107 ? 25.338 6.572 -9.087 1.00 93.19 107 CYS A N 1
ATOM 860 C CA . CYS A 1 107 ? 26.688 6.213 -8.622 1.00 93.19 107 CYS A CA 1
ATOM 861 C C . CYS A 1 107 ? 27.722 7.350 -8.691 1.00 93.19 107 CYS A C 1
ATOM 863 O O . CYS A 1 107 ? 28.807 7.207 -8.137 1.00 93.19 107 CYS A O 1
ATOM 865 N N . GLY A 1 108 ? 27.419 8.467 -9.360 1.00 90.38 108 GLY A N 1
ATOM 866 C CA . GLY A 1 108 ? 28.320 9.618 -9.488 1.00 90.38 108 GLY A CA 1
ATOM 867 C C . GLY A 1 108 ? 29.473 9.449 -10.484 1.00 90.38 108 GLY A C 1
ATOM 868 O O . GLY A 1 108 ? 30.249 10.383 -10.656 1.00 90.38 108 GLY A O 1
ATOM 869 N N . GLU A 1 109 ? 29.602 8.303 -11.156 1.00 91.00 109 GLU A N 1
ATOM 870 C CA . GLU A 1 109 ? 30.642 8.092 -12.172 1.00 91.00 109 GLU A CA 1
ATOM 871 C C . GLU A 1 109 ? 30.412 8.950 -13.420 1.00 91.00 109 GLU A C 1
ATOM 873 O O . GLU A 1 109 ? 29.270 9.196 -13.820 1.00 91.00 109 GLU A O 1
ATOM 878 N N . THR A 1 110 ? 31.502 9.384 -14.056 1.00 90.88 110 THR A N 1
ATOM 879 C CA . THR A 1 110 ? 31.451 10.156 -15.299 1.00 90.88 110 THR A CA 1
ATOM 880 C C . THR A 1 110 ? 31.028 9.286 -16.475 1.00 90.88 110 THR A C 1
ATOM 882 O O . THR A 1 110 ? 31.481 8.151 -16.638 1.00 90.88 110 THR A O 1
ATOM 885 N N . PHE A 1 111 ? 30.177 9.829 -17.346 1.00 85.44 111 PHE A N 1
ATOM 886 C CA . PHE A 1 111 ? 29.847 9.138 -18.589 1.00 85.44 111 PHE A CA 1
ATOM 887 C C . PHE A 1 111 ? 31.049 9.142 -19.539 1.00 85.44 111 PHE A C 1
ATOM 889 O O . PHE A 1 111 ? 31.703 10.169 -19.731 1.00 85.44 111 PHE A O 1
ATOM 896 N N . SER A 1 112 ? 31.331 7.997 -20.166 1.00 78.94 112 SER A N 1
ATOM 897 C CA . SER A 1 112 ? 32.296 7.941 -21.263 1.00 78.94 112 SER A CA 1
ATOM 898 C C . SER A 1 112 ? 31.735 8.705 -22.466 1.00 78.94 112 SER A C 1
ATOM 900 O O . SER A 1 112 ? 30.535 8.677 -22.731 1.00 78.94 112 SER A O 1
ATOM 902 N N . SER A 1 113 ? 32.597 9.400 -23.209 1.00 68.69 113 SER A N 1
ATOM 903 C CA . SER A 1 113 ? 32.248 10.332 -24.296 1.00 68.69 113 SER A CA 1
ATOM 904 C C . SER A 1 113 ? 31.639 9.687 -25.554 1.00 68.69 113 SER A C 1
ATOM 906 O O . SER A 1 113 ? 31.709 10.247 -26.646 1.00 68.69 113 SER A O 1
ATOM 908 N N . THR A 1 114 ? 31.041 8.502 -25.441 1.00 61.69 114 THR A N 1
ATOM 909 C CA . THR A 1 114 ? 30.372 7.852 -26.568 1.00 61.69 114 THR A CA 1
ATOM 910 C C . THR A 1 114 ? 28.950 8.398 -26.673 1.00 61.69 114 THR A C 1
ATOM 912 O O . THR A 1 114 ? 28.060 7.981 -25.934 1.00 61.69 114 THR A O 1
ATOM 915 N N . GLU A 1 115 ? 28.735 9.344 -27.590 1.00 68.31 115 GLU A N 1
ATOM 916 C CA . GLU A 1 115 ? 27.412 9.888 -27.915 1.00 68.31 115 GLU A CA 1
ATOM 917 C C . GLU A 1 115 ? 26.530 8.804 -28.555 1.00 68.31 115 GLU A C 1
ATOM 919 O O . GLU A 1 115 ? 26.472 8.639 -29.773 1.00 68.31 115 GLU A O 1
ATOM 924 N N . VAL A 1 116 ? 25.842 8.020 -27.726 1.00 79.12 116 VAL A N 1
ATOM 925 C CA . VAL A 1 116 ? 24.815 7.084 -28.190 1.00 79.12 116 VAL A CA 1
ATOM 926 C C . VAL A 1 116 ? 23.458 7.760 -28.057 1.00 79.12 116 VAL A C 1
ATOM 928 O O . VAL A 1 116 ? 22.865 7.792 -26.979 1.00 79.12 116 VAL A O 1
ATOM 931 N N . GLU A 1 117 ? 22.937 8.285 -29.165 1.00 84.75 117 GLU A N 1
ATOM 932 C CA . GLU A 1 117 ? 21.568 8.794 -29.203 1.00 84.75 117 GLU A CA 1
ATOM 933 C C . GLU A 1 117 ? 20.571 7.627 -29.271 1.00 84.75 117 GLU A C 1
ATOM 935 O O . GLU A 1 117 ? 20.621 6.772 -30.161 1.00 84.75 117 GLU A O 1
ATOM 940 N N . ARG A 1 118 ? 19.632 7.587 -28.320 1.00 89.75 118 ARG A N 1
ATOM 941 C CA . ARG A 1 118 ? 18.540 6.610 -28.300 1.00 89.75 118 ARG A CA 1
ATOM 942 C C . ARG A 1 118 ? 17.196 7.320 -28.256 1.00 89.75 118 ARG A C 1
ATOM 944 O O . ARG A 1 118 ? 16.892 8.039 -27.312 1.00 89.75 118 ARG A O 1
ATOM 951 N N . THR A 1 119 ? 16.339 7.012 -29.223 1.00 91.06 119 THR A N 1
ATOM 952 C CA . THR A 1 119 ? 14.964 7.523 -29.268 1.00 91.06 119 THR A CA 1
ATOM 953 C C . THR A 1 119 ? 13.980 6.538 -28.632 1.00 91.06 119 THR A C 1
ATOM 955 O O . THR A 1 119 ? 14.082 5.320 -28.822 1.00 91.06 119 THR A O 1
ATOM 958 N N . ARG A 1 120 ? 12.988 7.059 -27.900 1.00 92.81 120 ARG A N 1
ATOM 959 C CA . ARG A 1 120 ? 11.832 6.305 -27.396 1.00 92.81 120 ARG A CA 1
ATOM 960 C C . ARG A 1 120 ? 10.548 7.069 -27.706 1.00 92.81 120 ARG A C 1
ATOM 962 O O . ARG A 1 120 ? 10.347 8.153 -27.171 1.00 92.81 120 ARG A O 1
ATOM 969 N N . ASP A 1 121 ? 9.661 6.446 -28.474 1.00 93.81 121 ASP A N 1
ATOM 970 C CA . ASP A 1 121 ? 8.349 7.009 -28.800 1.00 93.81 121 ASP A CA 1
ATOM 971 C C . ASP A 1 121 ? 7.327 6.587 -27.729 1.00 93.81 121 ASP A C 1
ATOM 973 O O . ASP A 1 121 ? 7.150 5.391 -27.471 1.00 93.81 121 ASP A O 1
ATOM 977 N N . VAL A 1 122 ? 6.648 7.554 -27.106 1.00 93.31 122 VAL A N 1
ATOM 978 C CA . VAL A 1 122 ? 5.557 7.326 -26.142 1.00 93.31 122 VAL A CA 1
ATOM 979 C C . VAL A 1 122 ? 4.263 7.855 -26.754 1.00 93.31 122 VAL A C 1
ATOM 981 O O . VAL A 1 122 ? 4.236 8.960 -27.283 1.00 93.31 122 VAL A O 1
ATOM 984 N N . VAL A 1 123 ? 3.206 7.041 -26.729 1.00 92.75 123 VAL A N 1
ATOM 985 C CA . VAL A 1 123 ? 1.884 7.411 -27.254 1.00 92.75 123 VAL A CA 1
ATOM 986 C C . VAL A 1 123 ? 0.904 7.383 -26.096 1.00 92.75 123 VAL A C 1
ATOM 988 O O . VAL A 1 123 ? 0.458 6.300 -25.708 1.00 92.75 123 VAL A O 1
ATOM 991 N N . ASP A 1 124 ? 0.591 8.561 -25.569 1.00 91.50 124 ASP A N 1
ATOM 992 C CA . ASP A 1 124 ? -0.428 8.736 -24.541 1.00 91.50 124 ASP A CA 1
ATOM 993 C C . ASP A 1 124 ? -1.818 8.783 -25.183 1.00 91.50 124 ASP A C 1
ATOM 995 O O . ASP A 1 124 ? -2.009 9.347 -26.261 1.00 91.50 124 ASP A O 1
ATOM 999 N N . ILE A 1 125 ? -2.792 8.146 -24.535 1.00 88.12 125 ILE A N 1
ATOM 1000 C CA . ILE A 1 125 ? -4.188 8.131 -24.976 1.00 88.12 125 ILE A CA 1
ATOM 1001 C C . ILE A 1 125 ? -4.965 9.002 -24.000 1.00 88.12 125 ILE A C 1
ATOM 1003 O O . ILE A 1 125 ? -5.064 8.668 -22.818 1.00 88.12 125 ILE A O 1
ATOM 1007 N N . GLU A 1 126 ? -5.514 10.114 -24.484 1.00 85.69 126 GLU A N 1
ATOM 1008 C CA . GLU A 1 126 ? -6.373 10.951 -23.655 1.00 85.69 126 GLU A CA 1
ATOM 1009 C C . GLU A 1 126 ? -7.665 10.196 -23.305 1.00 85.69 126 GLU A C 1
ATOM 1011 O O . GLU A 1 126 ? -8.297 9.598 -24.184 1.00 85.69 126 GLU A O 1
ATOM 1016 N N . PRO A 1 127 ? -8.085 10.195 -22.028 1.00 86.19 127 PRO A N 1
ATOM 1017 C CA . PRO A 1 127 ? -9.340 9.575 -21.647 1.00 86.19 127 PRO A CA 1
ATOM 1018 C C . PRO A 1 127 ? -10.502 10.379 -22.233 1.00 86.19 127 PRO A C 1
ATOM 1020 O O . PRO A 1 127 ? -10.610 11.586 -22.010 1.00 86.19 127 PRO A O 1
ATOM 1023 N N . ILE A 1 128 ? -11.412 9.698 -22.930 1.00 87.62 128 ILE A N 1
ATOM 1024 C CA . ILE A 1 128 ? -12.684 10.289 -23.351 1.00 87.62 128 ILE A CA 1
ATOM 1025 C C . ILE A 1 128 ? -13.484 10.594 -22.080 1.00 87.62 128 ILE A C 1
ATOM 1027 O O . ILE A 1 128 ? -13.876 9.679 -21.355 1.00 87.62 128 ILE A O 1
ATOM 1031 N N . ARG A 1 129 ? -13.704 11.878 -21.784 1.00 85.50 129 ARG A N 1
ATOM 1032 C CA . ARG A 1 129 ? -14.511 12.306 -20.632 1.00 85.50 129 ARG A CA 1
ATOM 1033 C C . ARG A 1 129 ? -15.965 12.510 -21.070 1.00 85.50 129 ARG A C 1
ATOM 1035 O O . ARG A 1 129 ? -16.181 13.092 -22.133 1.00 85.50 129 ARG A O 1
ATOM 1042 N N . PRO A 1 130 ? -16.960 12.058 -20.286 1.00 88.94 130 PRO A N 1
ATOM 1043 C CA . PRO A 1 130 ? -18.360 12.312 -20.604 1.00 88.94 130 PRO A CA 1
ATOM 1044 C C . PRO A 1 130 ? -18.665 13.811 -20.527 1.00 88.94 130 PRO A C 1
ATOM 1046 O O . PRO A 1 130 ? -18.103 14.531 -19.699 1.00 88.94 130 PRO A O 1
ATOM 1049 N N . THR A 1 131 ? -19.577 14.279 -21.377 1.00 89.69 131 THR A N 1
ATOM 1050 C CA . THR A 1 131 ? -20.092 15.649 -21.307 1.00 89.69 131 THR A CA 1
ATOM 1051 C C . THR A 1 131 ? -20.855 15.844 -19.997 1.00 89.69 131 THR A C 1
ATOM 1053 O O . THR A 1 131 ? -21.791 15.100 -19.708 1.00 89.69 131 THR A O 1
ATOM 1056 N N . VAL A 1 132 ? -20.470 16.851 -19.211 1.00 91.12 132 VAL A N 1
ATOM 1057 C CA . VAL A 1 132 ? -21.150 17.224 -17.963 1.00 91.12 132 VAL A CA 1
ATOM 1058 C C . VAL A 1 132 ? -21.897 18.534 -18.187 1.00 91.12 132 VAL A C 1
ATOM 1060 O O . VAL A 1 132 ? -21.284 19.558 -18.478 1.00 91.12 132 VAL A O 1
ATOM 1063 N N . ASN A 1 133 ? -23.221 18.499 -18.042 1.00 90.94 133 ASN A N 1
ATOM 1064 C CA . ASN A 1 133 ? -24.067 19.688 -18.095 1.00 90.94 133 ASN A CA 1
ATOM 1065 C C . ASN A 1 133 ? -24.282 20.216 -16.673 1.00 90.94 133 ASN A C 1
ATOM 1067 O O . ASN A 1 133 ? -24.983 19.586 -15.882 1.00 90.94 133 ASN A O 1
ATOM 1071 N N . THR A 1 134 ? -23.709 21.376 -16.354 1.00 93.12 134 THR A N 1
ATOM 1072 C CA . THR A 1 134 ? -23.870 22.021 -15.042 1.00 93.12 134 THR A CA 1
ATOM 1073 C C . THR A 1 134 ? -24.870 23.167 -15.143 1.00 93.12 134 THR A C 1
ATOM 1075 O O . THR A 1 134 ? -24.699 24.077 -15.952 1.00 93.12 134 THR A O 1
ATOM 1078 N N . ARG A 1 135 ? -25.912 23.148 -14.306 1.00 94.75 135 ARG A N 1
ATOM 1079 C CA . ARG A 1 135 ? -26.840 24.273 -14.136 1.00 94.75 135 ARG A CA 1
ATOM 1080 C C . ARG A 1 135 ? -26.466 25.043 -12.877 1.00 94.75 135 ARG A C 1
ATOM 1082 O O . ARG A 1 135 ? -26.470 24.472 -11.793 1.00 94.75 135 ARG A O 1
ATOM 1089 N N . TYR A 1 136 ? -26.217 26.338 -13.026 1.00 92.38 136 TYR A N 1
ATOM 1090 C CA . TYR A 1 136 ? -26.056 27.252 -11.901 1.00 92.38 136 TYR A CA 1
ATOM 1091 C C . TYR A 1 136 ? -27.383 27.954 -11.631 1.00 92.38 136 TYR A C 1
ATOM 1093 O O . TYR A 1 136 ? -27.975 28.541 -12.537 1.00 92.38 136 TYR A O 1
ATOM 1101 N N . ILE A 1 137 ? -27.849 27.877 -10.389 1.00 92.31 137 ILE A N 1
ATOM 1102 C CA . ILE A 1 137 ? -28.944 28.703 -9.888 1.00 92.31 137 ILE A CA 1
ATOM 1103 C C . ILE A 1 137 ? -28.273 29.859 -9.155 1.00 92.31 137 ILE A C 1
ATOM 1105 O O . ILE A 1 137 ? -27.548 29.638 -8.189 1.00 92.31 137 ILE A O 1
ATOM 1109 N N . ILE A 1 138 ? -28.443 31.072 -9.676 1.00 92.62 138 ILE A N 1
ATOM 1110 C CA . ILE A 1 138 ? -27.831 32.282 -9.128 1.00 92.62 138 ILE A CA 1
ATOM 1111 C C . ILE A 1 138 ? -28.960 33.134 -8.562 1.00 92.62 138 ILE A C 1
ATOM 1113 O O . ILE A 1 138 ? -29.732 33.725 -9.318 1.00 92.62 138 ILE A O 1
ATOM 1117 N N . GLU A 1 139 ? -29.061 33.177 -7.239 1.00 89.94 139 GLU A N 1
ATOM 1118 C CA . GLU A 1 139 ? -29.973 34.078 -6.541 1.00 89.94 139 GLU A CA 1
ATOM 1119 C C . GLU A 1 139 ? -29.428 35.508 -6.613 1.00 89.94 139 GLU A C 1
ATOM 1121 O O . GLU A 1 139 ? -28.228 35.745 -6.454 1.00 89.94 139 GLU A O 1
ATOM 1126 N N . ARG A 1 140 ? -30.307 36.473 -6.884 1.00 80.06 140 ARG A N 1
ATOM 1127 C CA . ARG A 1 140 ? -29.985 37.901 -6.824 1.00 80.06 140 ARG A CA 1
ATOM 1128 C C . ARG A 1 140 ? -30.804 38.514 -5.697 1.00 80.06 140 ARG A C 1
ATOM 1130 O O . ARG A 1 140 ? -32.026 38.389 -5.707 1.00 80.06 140 ARG A O 1
ATOM 1137 N N . GLY A 1 141 ? -30.119 39.128 -4.734 1.00 79.38 141 GLY A N 1
ATOM 1138 C CA . GLY A 1 141 ? -30.756 39.896 -3.666 1.00 79.38 141 GLY A CA 1
ATOM 1139 C C . GLY A 1 141 ? -31.410 41.162 -4.219 1.00 79.38 141 GLY A C 1
ATOM 1140 O O . GLY A 1 141 ? -30.932 41.713 -5.213 1.00 79.38 141 GLY A O 1
ATOM 1141 N N . ILE A 1 142 ? -32.513 41.564 -3.588 1.00 64.56 142 ILE A N 1
ATOM 1142 C CA . ILE A 1 142 ? -33.203 42.840 -3.826 1.00 64.56 142 ILE A CA 1
ATOM 1143 C C . ILE A 1 142 ? -32.400 43.969 -3.181 1.00 64.56 142 ILE A C 1
ATOM 1145 O O . ILE A 1 142 ? -31.910 43.748 -2.050 1.00 64.56 142 ILE A O 1
#